Protein AF-A0A7U7EQU8-F1 (afdb_monomer_lite)

Sequence (76 aa):
METPVRNHDNLTDTEIFARAVDLLLKITDEPDEPAHARNLAAWLDASPRHRAALVELDMLWEATGEVLSSVRNARE

Organism: NCBI:txid2762745

pLDDT: mean 87.48, std 15.41, range [39.75, 97.06]

Radius of gyration: 16.21 Å; chains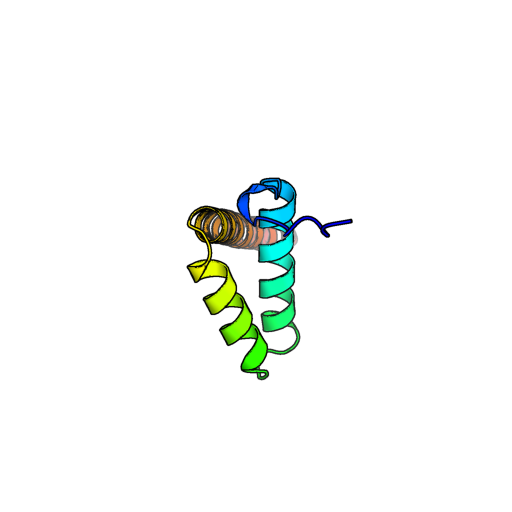: 1; bounding box: 38×25×50 Å

InterPro domains:
  IPR032623 FecR, N-terminal [PF16220] (19-56)

Secondary structure (DSSP, 8-state):
-PPP---GGG--HHHHHHHHHHHHHHHHH-TT-HHHHHHHHHHHHH-HHHHHHHHHHHHHHHHHHHHHHHHHHTT-

Foldseek 3Di:
DDDDDPDPVPDDLVRLLVVLVVLVVVCVVCVVDVVSVVVLVVQVVSDVSNVVSNVVVVVVVVVVVVVVVVVVVVVD

Structure (mmCIF, N/CA/C/O backbone):
data_AF-A0A7U7EQU8-F1
#
_entry.id   AF-A0A7U7EQU8-F1
#
loop_
_atom_site.group_PDB
_atom_site.id
_atom_site.type_symbol
_atom_site.label_atom_id
_atom_site.label_alt_id
_atom_site.label_comp_id
_atom_site.label_asym_id
_atom_site.label_entity_id
_atom_site.label_seq_id
_atom_site.pdbx_PDB_ins_code
_atom_site.Cartn_x
_atom_site.Cartn_y
_atom_site.Cartn_z
_atom_site.occupancy
_atom_site.B_iso_or_equiv
_atom_site.auth_seq_id
_atom_site.auth_comp_id
_atom_site.auth_asym_id
_atom_site.auth_atom_id
_atom_site.pdbx_PDB_model_num
ATOM 1 N N . MET A 1 1 ? 11.646 -16.121 -30.861 1.00 4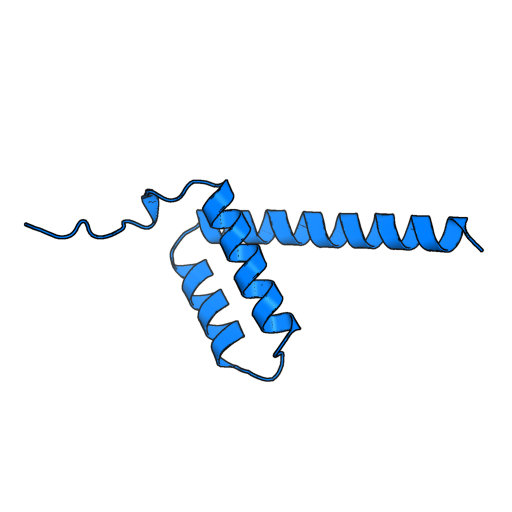3.38 1 MET A N 1
ATOM 2 C CA . MET A 1 1 ? 10.512 -15.574 -30.091 1.00 43.38 1 MET A CA 1
ATOM 3 C C . MET A 1 1 ? 11.089 -15.065 -28.790 1.00 43.38 1 MET A C 1
ATOM 5 O O . MET A 1 1 ? 11.337 -15.857 -27.894 1.00 43.38 1 MET A O 1
ATOM 9 N N . GLU A 1 2 ? 11.433 -13.785 -28.747 1.00 39.75 2 GLU A N 1
ATOM 10 C CA . GLU A 1 2 ? 11.899 -13.150 -27.518 1.00 39.75 2 GLU A CA 1
ATOM 11 C C . GLU A 1 2 ? 10.661 -12.851 -26.670 1.00 39.75 2 GLU A C 1
ATOM 13 O O . GLU A 1 2 ? 9.745 -12.159 -27.110 1.00 39.75 2 GLU A O 1
ATOM 18 N N . THR A 1 3 ? 10.576 -13.458 -25.490 1.00 48.69 3 THR A N 1
ATOM 19 C CA . THR A 1 3 ? 9.579 -13.099 -24.477 1.00 48.69 3 THR A CA 1
ATOM 20 C C . THR A 1 3 ? 9.754 -11.621 -24.136 1.00 48.69 3 THR A C 1
ATOM 22 O O . THR A 1 3 ? 10.872 -11.238 -23.785 1.00 48.69 3 THR A O 1
ATOM 25 N N . PRO A 1 4 ? 8.706 -10.780 -24.218 1.00 46.34 4 PRO A N 1
ATOM 26 C CA . PRO A 1 4 ? 8.853 -9.380 -23.869 1.00 46.34 4 PRO A CA 1
ATOM 27 C C . PRO A 1 4 ? 9.184 -9.300 -22.380 1.00 46.34 4 PRO A C 1
ATOM 29 O O . PRO A 1 4 ? 8.415 -9.760 -21.532 1.00 46.34 4 PRO A O 1
ATOM 32 N N . VAL A 1 5 ? 10.346 -8.729 -22.068 1.00 55.50 5 VAL A N 1
ATOM 33 C CA . VAL A 1 5 ? 10.670 -8.276 -20.718 1.00 55.50 5 VAL A CA 1
ATOM 34 C C . VAL A 1 5 ? 9.548 -7.314 -20.334 1.00 55.50 5 VAL A C 1
ATOM 36 O O . VAL A 1 5 ? 9.373 -6.279 -20.978 1.00 55.50 5 VAL A O 1
ATOM 39 N N . ARG A 1 6 ? 8.726 -7.681 -19.343 1.00 49.47 6 ARG A N 1
ATOM 40 C CA . ARG A 1 6 ? 7.755 -6.759 -18.745 1.00 49.47 6 ARG A CA 1
ATOM 41 C C . ARG A 1 6 ? 8.557 -5.616 -18.125 1.00 49.47 6 ARG A C 1
ATOM 43 O O . ARG A 1 6 ? 9.016 -5.724 -16.993 1.00 49.47 6 ARG A O 1
ATOM 50 N N . ASN A 1 7 ? 8.757 -4.545 -18.886 1.00 51.88 7 ASN A N 1
ATOM 51 C CA . ASN A 1 7 ? 9.203 -3.276 -18.338 1.00 51.88 7 ASN A CA 1
ATOM 52 C C . ASN A 1 7 ? 8.154 -2.847 -17.310 1.00 51.88 7 ASN A C 1
ATOM 54 O O . ASN A 1 7 ? 6.965 -2.793 -17.630 1.00 51.88 7 ASN A O 1
ATOM 58 N N . HIS A 1 8 ? 8.586 -2.545 -16.085 1.00 52.25 8 HIS A N 1
ATOM 59 C CA . HIS A 1 8 ? 7.722 -1.952 -15.058 1.00 52.25 8 HIS A CA 1
ATOM 60 C C . HIS A 1 8 ? 7.044 -0.654 -15.547 1.00 52.25 8 HIS A C 1
ATOM 62 O O . HIS A 1 8 ? 6.015 -0.263 -15.006 1.00 52.25 8 HIS A O 1
ATOM 68 N N . ASP A 1 9 ? 7.557 -0.047 -16.621 1.00 54.75 9 ASP A N 1
ATOM 69 C CA . ASP A 1 9 ? 6.990 1.131 -17.283 1.00 54.75 9 ASP A CA 1
ATOM 70 C C . ASP A 1 9 ? 5.656 0.888 -18.013 1.00 54.75 9 ASP A C 1
ATOM 72 O O . ASP A 1 9 ? 4.969 1.855 -18.340 1.00 54.75 9 ASP A O 1
ATOM 76 N N . ASN A 1 10 ? 5.253 -0.370 -18.243 1.00 65.81 10 ASN A N 1
ATOM 77 C CA . ASN A 1 10 ? 4.012 -0.700 -18.959 1.00 65.81 10 ASN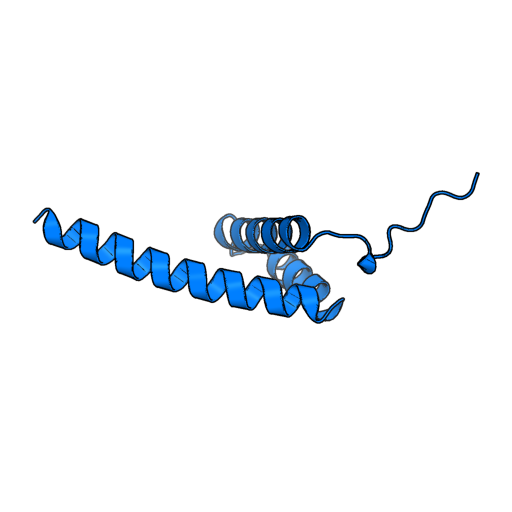 A CA 1
ATOM 78 C C . ASN A 1 10 ? 2.805 -0.975 -18.047 1.00 65.81 10 ASN A C 1
ATOM 80 O O . ASN A 1 10 ? 1.742 -1.326 -18.557 1.00 65.81 10 ASN A O 1
ATOM 84 N N . LEU A 1 11 ? 2.949 -0.858 -16.723 1.00 79.81 11 LEU A N 1
ATOM 85 C CA . LEU A 1 11 ? 1.8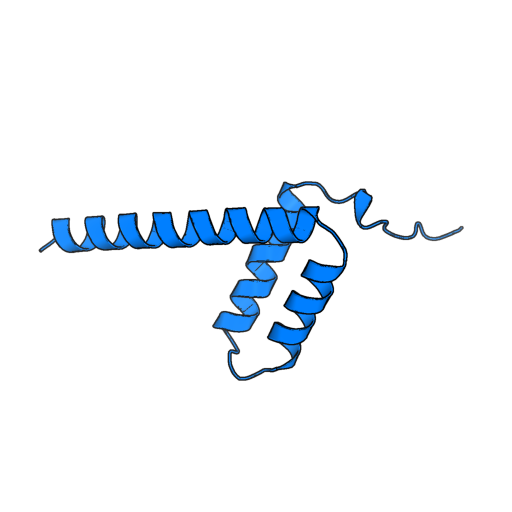07 -0.972 -15.817 1.00 79.81 11 LEU A CA 1
ATOM 86 C C . LEU A 1 11 ? 0.988 0.322 -15.828 1.00 79.81 11 LEU A C 1
ATOM 88 O O . LEU A 1 11 ? 1.522 1.438 -15.805 1.00 79.81 11 LEU A O 1
ATOM 92 N N . THR A 1 12 ? -0.329 0.160 -15.850 1.00 90.44 12 THR A N 1
ATOM 93 C CA . THR A 1 12 ? -1.271 1.259 -15.635 1.00 90.44 12 THR A CA 1
ATOM 94 C C . THR A 1 12 ? -1.216 1.721 -14.179 1.00 90.44 12 THR A C 1
ATOM 96 O O . THR A 1 12 ? -0.880 0.944 -13.283 1.00 90.44 12 THR A O 1
ATOM 99 N N . ASP A 1 13 ? -1.584 2.975 -13.913 1.00 91.44 13 ASP A N 1
ATOM 100 C CA . ASP A 1 13 ? -1.627 3.490 -12.535 1.00 91.44 13 ASP A CA 1
ATOM 101 C C . ASP A 1 13 ? -2.584 2.671 -11.653 1.00 91.44 13 ASP A C 1
ATOM 103 O O . ASP A 1 13 ? -2.285 2.407 -10.492 1.00 91.44 13 ASP A O 1
ATOM 107 N N . THR A 1 14 ? -3.680 2.158 -12.224 1.00 92.44 14 THR A N 1
ATOM 108 C CA . THR A 1 14 ? -4.608 1.252 -11.533 1.00 92.44 14 THR A CA 1
ATOM 109 C C . THR A 1 14 ? -3.945 -0.058 -11.108 1.00 92.44 14 THR A C 1
ATOM 111 O O . THR A 1 14 ? -4.160 -0.514 -9.988 1.00 92.44 14 THR A O 1
ATOM 114 N N . GLU A 1 15 ? -3.129 -0.674 -11.966 1.00 95.12 15 GLU A N 1
ATOM 115 C CA . GLU A 1 15 ? -2.407 -1.906 -11.622 1.00 95.12 15 GLU A CA 1
ATOM 116 C C . GLU A 1 15 ? -1.330 -1.653 -10.562 1.00 95.12 15 GLU A C 1
ATOM 118 O O . GLU A 1 15 ? -1.143 -2.476 -9.665 1.00 95.12 15 GLU A O 1
ATOM 123 N N . ILE A 1 16 ? -0.646 -0.507 -10.637 1.00 95.69 16 ILE A N 1
ATOM 124 C CA . ILE A 1 16 ? 0.342 -0.087 -9.635 1.00 95.69 16 ILE A CA 1
ATOM 125 C C . ILE A 1 16 ? -0.344 0.123 -8.278 1.00 95.69 16 ILE A C 1
ATOM 127 O O . ILE A 1 16 ? 0.134 -0.389 -7.265 1.00 95.69 16 ILE A O 1
ATOM 131 N N . PHE A 1 17 ? -1.485 0.811 -8.258 1.00 95.19 17 PHE A N 1
ATOM 132 C CA . PHE A 1 17 ? -2.270 1.026 -7.046 1.00 95.19 17 PHE A CA 1
ATOM 133 C C . PHE A 1 17 ? -2.787 -0.293 -6.459 1.00 95.19 17 PHE A C 1
ATOM 135 O O . PHE A 1 17 ? -2.578 -0.575 -5.281 1.00 95.19 17 PHE A O 1
ATOM 142 N N . ALA A 1 18 ? -3.379 -1.164 -7.283 1.00 95.94 18 ALA A N 1
ATOM 143 C CA . ALA A 1 18 ? -3.830 -2.485 -6.846 1.00 95.94 18 ALA A CA 1
ATOM 144 C C . ALA A 1 18 ? -2.678 -3.325 -6.266 1.00 95.94 18 ALA A C 1
ATOM 146 O O . ALA A 1 18 ? -2.864 -4.070 -5.302 1.00 95.94 18 ALA A O 1
ATOM 147 N N . ARG A 1 19 ? -1.467 -3.180 -6.818 1.00 96.44 19 ARG A N 1
ATOM 148 C CA . ARG A 1 19 ? -0.275 -3.844 -6.291 1.00 96.44 19 ARG A CA 1
ATOM 149 C C . ARG A 1 19 ? 0.152 -3.293 -4.930 1.00 96.44 19 ARG A C 1
ATOM 151 O O . ARG A 1 19 ? 0.540 -4.092 -4.080 1.00 96.44 19 ARG A O 1
ATOM 158 N N . ALA A 1 20 ? 0.069 -1.980 -4.717 1.00 96.00 20 ALA A N 1
ATOM 159 C CA . ALA A 1 20 ? 0.320 -1.373 -3.410 1.00 96.00 20 ALA A CA 1
ATOM 160 C C . ALA A 1 20 ? -0.649 -1.925 -2.348 1.00 96.00 20 ALA A C 1
ATOM 162 O O . ALA A 1 20 ? -0.209 -2.316 -1.267 1.00 96.00 20 ALA A O 1
ATOM 163 N N . VAL A 1 21 ? -1.937 -2.055 -2.695 1.00 96.38 21 VAL A N 1
ATOM 164 C CA . VAL A 1 21 ? -2.964 -2.648 -1.821 1.00 96.38 21 VAL A CA 1
ATOM 165 C C . VAL A 1 21 ? -2.627 -4.097 -1.465 1.00 96.38 21 VAL A C 1
ATOM 167 O O . VAL A 1 21 ? -2.591 -4.435 -0.287 1.00 96.38 21 VAL A O 1
ATOM 170 N N . ASP A 1 22 ? -2.326 -4.951 -2.450 1.00 97.06 22 ASP A N 1
ATOM 171 C CA . ASP A 1 22 ? -1.977 -6.362 -2.202 1.00 97.06 22 ASP A CA 1
ATOM 172 C C . ASP A 1 22 ? -0.747 -6.519 -1.292 1.00 97.06 22 ASP A C 1
ATOM 174 O O . ASP A 1 22 ? -0.721 -7.387 -0.420 1.00 97.06 22 ASP A O 1
ATOM 178 N N . LEU A 1 23 ? 0.276 -5.678 -1.478 1.00 96.12 23 LEU A N 1
ATOM 179 C CA . LEU A 1 23 ? 1.482 -5.717 -0.651 1.00 96.12 23 LEU A CA 1
ATOM 180 C C 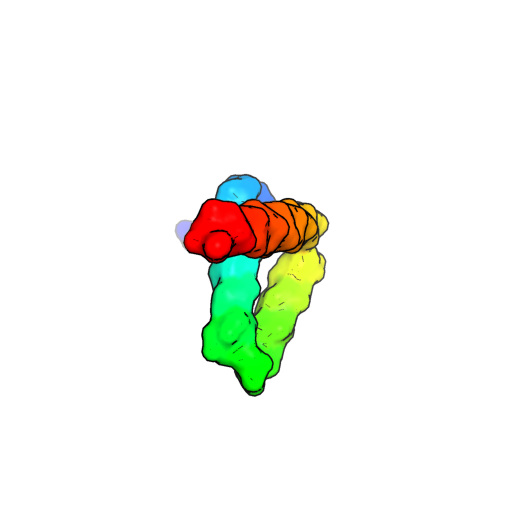. LEU A 1 23 ? 1.201 -5.313 0.799 1.00 96.12 23 LEU A C 1
ATOM 182 O O . LEU A 1 23 ? 1.694 -5.984 1.705 1.00 96.12 23 LEU A O 1
ATOM 186 N N . LEU A 1 24 ? 0.407 -4.262 1.026 1.00 94.25 24 LEU A N 1
ATOM 187 C CA . LEU A 1 24 ? 0.016 -3.868 2.381 1.00 94.25 24 LEU A CA 1
ATOM 188 C C . LEU A 1 24 ? -0.875 -4.919 3.042 1.00 94.25 24 LEU A C 1
ATOM 190 O O . LEU A 1 24 ? -0.627 -5.266 4.192 1.00 94.25 24 LEU A O 1
ATOM 194 N N . LEU A 1 25 ? -1.849 -5.481 2.318 1.00 95.06 25 LEU A N 1
ATOM 195 C CA . LEU A 1 25 ? -2.740 -6.503 2.870 1.00 95.06 25 LEU A CA 1
ATOM 196 C C . LEU A 1 25 ? -1.972 -7.738 3.358 1.00 95.06 25 LEU A C 1
ATOM 198 O O . LEU A 1 25 ? -2.259 -8.239 4.440 1.00 95.06 25 LEU A O 1
ATOM 202 N N . LYS A 1 26 ? -0.949 -8.184 2.622 1.00 95.69 26 LYS A N 1
ATOM 203 C CA . LYS A 1 26 ? -0.079 -9.293 3.056 1.00 95.69 26 LYS A CA 1
ATOM 204 C C . LYS A 1 26 ? 0.669 -8.991 4.348 1.00 95.69 26 LYS A C 1
ATOM 206 O O . LYS A 1 26 ? 0.757 -9.851 5.211 1.00 95.69 26 LYS A O 1
ATOM 211 N N . ILE A 1 27 ? 1.174 -7.765 4.502 1.00 95.62 27 ILE A N 1
ATOM 212 C CA . ILE A 1 27 ? 1.816 -7.341 5.755 1.00 95.62 27 ILE A CA 1
ATOM 213 C C . ILE A 1 27 ? 0.800 -7.338 6.901 1.00 95.62 27 ILE A C 1
ATOM 215 O O . ILE A 1 27 ? 1.139 -7.726 8.011 1.00 95.62 27 ILE A O 1
ATOM 219 N N . THR A 1 28 ? -0.440 -6.908 6.654 1.00 91.31 28 THR A N 1
ATOM 220 C CA . THR A 1 28 ? -1.470 -6.898 7.703 1.00 91.31 28 THR A CA 1
ATOM 221 C C . THR A 1 28 ? -1.982 -8.291 8.071 1.00 91.31 28 THR A C 1
ATOM 223 O O . THR A 1 28 ? -2.381 -8.486 9.214 1.00 91.31 28 THR A O 1
ATOM 226 N N . ASP A 1 29 ? -1.980 -9.235 7.126 1.00 95.50 29 ASP A N 1
ATOM 227 C CA . ASP A 1 29 ? -2.419 -10.622 7.340 1.00 95.50 29 ASP A CA 1
ATOM 228 C C . ASP A 1 29 ? -1.347 -11.438 8.083 1.00 95.50 29 ASP A C 1
ATOM 230 O O . ASP A 1 29 ? -1.647 -12.161 9.031 1.00 95.50 29 ASP A O 1
ATOM 234 N N . GLU A 1 30 ? -0.075 -11.248 7.715 1.00 95.88 30 GLU A N 1
ATOM 235 C CA . GLU A 1 30 ? 1.080 -11.942 8.295 1.00 95.88 30 GLU A CA 1
ATOM 236 C C . GLU A 1 30 ? 2.151 -10.931 8.772 1.00 95.88 30 GLU A C 1
ATOM 238 O O . GLU A 1 30 ? 3.222 -10.807 8.167 1.00 95.88 30 GLU A O 1
ATOM 243 N N . PRO A 1 31 ? 1.903 -10.185 9.869 1.00 92.69 31 PRO A N 1
ATOM 244 C CA . PRO A 1 31 ? 2.794 -9.107 10.320 1.00 92.69 31 PRO A CA 1
ATOM 245 C C . PRO A 1 31 ? 4.167 -9.596 10.793 1.00 92.69 31 PRO A C 1
ATOM 247 O O . PRO A 1 31 ? 5.142 -8.844 10.745 1.00 92.69 31 PRO A O 1
ATOM 250 N N . ASP A 1 32 ? 4.253 -10.856 11.217 1.00 95.50 32 ASP A N 1
ATOM 251 C CA . ASP A 1 32 ? 5.488 -11.480 11.688 1.00 95.50 32 ASP A CA 1
ATOM 252 C C . ASP A 1 32 ? 6.344 -12.064 10.548 1.00 95.50 32 ASP A C 1
ATOM 254 O O . ASP A 1 32 ? 7.442 -12.558 10.810 1.00 95.50 32 ASP A O 1
ATOM 258 N N . GLU A 1 33 ? 5.890 -12.008 9.286 1.00 96.81 33 GLU A N 1
ATOM 259 C CA . GLU A 1 33 ? 6.645 -12.501 8.129 1.00 96.81 33 GLU A CA 1
ATOM 260 C C . GLU A 1 33 ? 7.544 -11.393 7.529 1.00 96.81 33 GLU A C 1
ATOM 262 O O . GLU A 1 33 ? 7.093 -10.536 6.753 1.00 96.81 33 GLU A O 1
ATOM 267 N N . PRO A 1 34 ? 8.864 -11.393 7.813 1.00 94.75 34 PRO A N 1
ATOM 268 C CA . PRO A 1 34 ? 9.769 -10.331 7.374 1.00 94.75 34 PRO A CA 1
ATOM 269 C C . PRO A 1 34 ? 9.956 -10.262 5.851 1.00 94.75 34 PRO A C 1
ATOM 271 O O . PRO A 1 34 ? 10.500 -9.280 5.336 1.00 94.75 34 PRO A O 1
ATOM 274 N N . ALA A 1 35 ? 9.591 -11.296 5.087 1.00 97.06 35 ALA A N 1
ATOM 275 C CA . ALA A 1 35 ? 9.610 -11.250 3.628 1.00 97.06 35 ALA A CA 1
ATOM 276 C C . ALA A 1 35 ? 8.608 -10.235 3.065 1.00 97.06 35 ALA A C 1
ATOM 278 O O . ALA A 1 35 ? 8.903 -9.611 2.047 1.00 97.06 35 ALA A O 1
ATOM 279 N N . HIS A 1 36 ? 7.461 -10.017 3.711 1.00 96.31 36 HIS A N 1
ATOM 280 C CA . HIS A 1 36 ? 6.449 -9.089 3.202 1.00 96.31 36 HIS A CA 1
ATOM 281 C C . HIS A 1 36 ? 6.932 -7.639 3.243 1.00 96.31 36 HIS A C 1
ATOM 283 O O . HIS A 1 36 ? 6.893 -6.951 2.220 1.00 96.31 36 HIS A O 1
ATOM 289 N N . ALA A 1 37 ? 7.511 -7.214 4.370 1.00 94.38 37 ALA A N 1
ATOM 290 C CA . ALA A 1 37 ? 8.120 -5.892 4.495 1.00 94.38 37 ALA A CA 1
ATOM 291 C C . ALA A 1 37 ? 9.277 -5.690 3.497 1.00 94.38 37 ALA A C 1
ATOM 293 O O . ALA A 1 37 ? 9.363 -4.652 2.839 1.00 94.38 37 ALA A O 1
ATOM 294 N N . ARG A 1 38 ? 10.138 -6.704 3.317 1.00 96.94 38 ARG A N 1
ATOM 295 C CA . ARG A 1 38 ? 11.236 -6.658 2.332 1.00 96.94 38 ARG A CA 1
ATOM 296 C C . ARG A 1 38 ? 10.729 -6.545 0.893 1.00 96.94 38 ARG A C 1
ATOM 298 O O . ARG A 1 38 ? 11.289 -5.777 0.115 1.00 96.94 38 ARG A O 1
ATOM 305 N N . ASN A 1 39 ? 9.672 -7.275 0.544 1.00 95.75 39 ASN A N 1
ATOM 306 C CA . ASN A 1 39 ? 9.069 -7.226 -0.787 1.00 95.75 39 ASN A CA 1
ATOM 307 C C . ASN A 1 39 ? 8.432 -5.864 -1.078 1.00 95.75 39 ASN A C 1
ATOM 309 O O . ASN A 1 39 ? 8.572 -5.362 -2.193 1.00 95.75 39 ASN A O 1
ATOM 313 N N . LEU A 1 40 ? 7.768 -5.255 -0.089 1.00 96.19 40 LEU A N 1
ATOM 314 C CA . LEU A 1 40 ? 7.247 -3.897 -0.219 1.00 96.19 40 LEU A CA 1
ATOM 315 C C . LEU A 1 40 ? 8.385 -2.894 -0.438 1.00 96.19 40 LEU A C 1
ATOM 317 O O . LEU A 1 40 ? 8.336 -2.140 -1.405 1.00 96.19 40 LEU A O 1
ATOM 321 N N . ALA A 1 41 ? 9.435 -2.929 0.389 1.00 96.75 41 ALA A N 1
ATOM 322 C CA . ALA A 1 41 ? 10.584 -2.033 0.244 1.00 96.75 41 ALA A CA 1
ATOM 323 C C . ALA A 1 41 ? 11.239 -2.150 -1.144 1.00 96.75 41 ALA A C 1
ATOM 325 O O . ALA A 1 41 ? 11.391 -1.152 -1.845 1.00 96.75 41 ALA A O 1
ATOM 326 N N . ALA A 1 42 ? 11.525 -3.377 -1.593 1.00 96.69 42 ALA A N 1
ATOM 327 C CA . ALA A 1 42 ? 12.108 -3.617 -2.912 1.00 96.69 42 ALA A CA 1
ATOM 328 C C . ALA A 1 42 ? 11.214 -3.106 -4.056 1.00 96.69 42 ALA A C 1
ATOM 330 O O . ALA A 1 42 ? 11.709 -2.574 -5.050 1.00 96.69 42 ALA A O 1
ATOM 331 N N . TRP A 1 43 ? 9.892 -3.247 -3.924 1.00 96.81 43 TRP A N 1
ATOM 332 C CA . TRP A 1 43 ? 8.949 -2.724 -4.908 1.00 96.81 43 TRP A CA 1
ATOM 333 C C . TRP A 1 43 ? 8.937 -1.189 -4.928 1.00 96.81 43 TRP A C 1
ATOM 335 O O . TRP A 1 43 ? 8.980 -0.603 -6.009 1.00 96.81 43 TRP A O 1
ATOM 345 N N . LEU A 1 44 ? 8.951 -0.527 -3.768 1.00 96.75 44 LEU A N 1
ATOM 346 C CA . LEU A 1 44 ? 8.992 0.938 -3.665 1.00 96.75 44 LEU A CA 1
ATOM 347 C C . LEU A 1 44 ? 10.282 1.542 -4.229 1.00 96.75 44 LEU A C 1
ATOM 349 O O . LEU A 1 44 ? 10.249 2.630 -4.810 1.00 96.75 44 LEU A O 1
ATOM 353 N N . ASP A 1 45 ? 11.411 0.850 -4.089 1.00 96.50 45 ASP A N 1
ATOM 354 C CA . ASP A 1 45 ? 12.697 1.309 -4.618 1.00 96.50 45 ASP A CA 1
ATOM 355 C C . ASP A 1 45 ? 12.758 1.240 -6.149 1.00 96.50 45 ASP A C 1
ATOM 357 O O . ASP A 1 45 ? 13.437 2.052 -6.781 1.00 96.50 45 ASP A O 1
ATOM 361 N N . ALA A 1 46 ? 11.994 0.330 -6.761 1.00 94.88 46 ALA A N 1
ATOM 362 C CA . ALA A 1 46 ? 12.032 0.082 -8.199 1.00 94.88 46 ALA A CA 1
ATOM 363 C C . ALA A 1 46 ? 11.476 1.233 -9.059 1.00 94.88 46 ALA A C 1
ATOM 365 O O . ALA A 1 46 ? 11.852 1.344 -10.225 1.00 94.88 46 ALA A O 1
ATOM 366 N N . SER A 1 47 ? 10.576 2.078 -8.535 1.00 95.38 47 SER A N 1
ATOM 367 C CA . SER A 1 47 ? 9.996 3.182 -9.313 1.00 95.38 47 SER A CA 1
ATOM 368 C C . SER A 1 47 ? 9.409 4.299 -8.440 1.00 95.38 47 SER A C 1
ATOM 370 O O . SER A 1 47 ? 8.690 4.019 -7.480 1.00 95.38 47 SER A O 1
ATOM 372 N N . PRO A 1 48 ? 9.595 5.586 -8.804 1.00 94.94 48 PRO A N 1
ATOM 373 C CA . PRO A 1 48 ? 8.872 6.693 -8.178 1.00 94.94 48 PRO A CA 1
ATOM 374 C C . PRO A 1 48 ? 7.344 6.558 -8.259 1.00 94.94 48 PRO A C 1
ATOM 376 O O . PRO A 1 48 ? 6.658 6.979 -7.331 1.00 94.94 48 PRO A O 1
ATOM 379 N N . ARG A 1 49 ? 6.805 5.939 -9.322 1.00 95.06 49 ARG A N 1
ATOM 380 C CA . ARG A 1 49 ? 5.352 5.711 -9.471 1.00 95.06 49 ARG A CA 1
ATOM 381 C C . ARG A 1 49 ? 4.812 4.765 -8.399 1.00 95.06 49 ARG A C 1
ATOM 383 O O . ARG A 1 49 ? 3.703 4.957 -7.919 1.00 95.06 49 ARG A O 1
ATOM 390 N N . HIS A 1 50 ? 5.612 3.788 -7.972 1.00 95.88 50 HIS A N 1
ATOM 391 C CA . HIS A 1 50 ? 5.240 2.874 -6.890 1.00 95.88 50 HIS A CA 1
ATOM 392 C C . HIS A 1 50 ? 5.128 3.607 -5.548 1.00 95.88 50 HIS A C 1
ATOM 394 O O . HIS A 1 50 ? 4.187 3.382 -4.792 1.00 95.88 50 HIS A O 1
ATOM 400 N N . ARG A 1 51 ? 6.052 4.541 -5.273 1.00 96.44 51 ARG A N 1
ATOM 401 C CA . ARG A 1 51 ? 5.981 5.395 -4.076 1.00 96.44 51 ARG A CA 1
ATOM 402 C C . ARG A 1 51 ? 4.767 6.316 -4.100 1.00 96.44 51 ARG A C 1
ATOM 404 O O . ARG A 1 51 ? 4.104 6.443 -3.079 1.00 96.44 51 ARG A O 1
ATOM 411 N N . ALA A 1 52 ? 4.462 6.916 -5.251 1.00 95.44 52 ALA A N 1
ATOM 412 C CA . ALA A 1 52 ? 3.272 7.751 -5.405 1.00 95.44 52 ALA A CA 1
ATOM 413 C C . ALA A 1 52 ? 1.987 6.963 -5.100 1.00 95.44 52 ALA A C 1
ATOM 415 O O . ALA A 1 52 ? 1.171 7.417 -4.305 1.00 95.44 52 ALA A O 1
ATOM 416 N N . ALA A 1 53 ? 1.866 5.741 -5.625 1.00 96.31 53 ALA A N 1
ATOM 417 C CA . ALA A 1 53 ? 0.724 4.877 -5.339 1.00 96.31 53 ALA A CA 1
ATOM 418 C C . ALA A 1 53 ? 0.598 4.501 -3.852 1.00 96.31 53 ALA A C 1
ATOM 420 O O . ALA A 1 53 ? -0.514 4.411 -3.339 1.00 96.31 53 ALA A O 1
ATOM 421 N N . LEU A 1 54 ? 1.716 4.308 -3.140 1.00 95.00 54 LEU A N 1
ATOM 422 C CA . LEU A 1 54 ? 1.668 4.071 -1.695 1.00 95.00 54 LEU A CA 1
ATOM 423 C C . LEU A 1 54 ? 1.183 5.309 -0.923 1.00 95.00 54 LEU A C 1
ATOM 425 O O . LEU A 1 54 ? 0.405 5.161 0.011 1.00 95.00 54 LEU A O 1
ATOM 429 N N . VAL A 1 55 ? 1.602 6.514 -1.322 1.00 95.25 55 VAL A N 1
ATOM 430 C CA . VAL A 1 55 ? 1.130 7.770 -0.710 1.00 95.25 55 VAL A CA 1
ATOM 431 C C . VAL A 1 55 ? -0.372 7.961 -0.931 1.00 95.25 55 VAL A C 1
ATOM 433 O O . VAL A 1 55 ? -1.090 8.314 -0.001 1.00 95.25 55 VAL A O 1
ATOM 436 N N . GLU A 1 56 ? -0.867 7.690 -2.140 1.00 95.31 56 GLU A N 1
ATOM 437 C CA . GLU A 1 56 ? -2.307 7.727 -2.425 1.00 95.31 56 GLU A CA 1
ATOM 438 C C . GLU A 1 56 ? -3.088 6.728 -1.562 1.00 95.31 56 GLU A C 1
ATOM 440 O O . GLU A 1 56 ? -4.170 7.043 -1.064 1.00 95.31 56 GLU A O 1
ATOM 445 N N . LEU A 1 57 ? -2.532 5.530 -1.359 1.00 95.00 57 LEU A N 1
ATOM 446 C CA . LEU A 1 57 ? -3.140 4.498 -0.528 1.00 95.00 57 LEU A CA 1
ATOM 447 C C . LEU A 1 57 ? -3.166 4.884 0.958 1.00 95.00 57 LEU A C 1
ATOM 449 O O . LEU A 1 57 ? -4.189 4.679 1.605 1.00 95.00 57 LEU A O 1
ATOM 453 N N . ASP A 1 58 ? -2.092 5.477 1.477 1.00 93.56 58 ASP A N 1
ATOM 454 C CA . ASP A 1 58 ? -2.015 5.996 2.849 1.00 93.56 58 ASP A CA 1
ATOM 455 C C . ASP A 1 58 ? -3.092 7.066 3.101 1.00 93.56 58 ASP A C 1
ATOM 457 O O . ASP A 1 58 ? -3.893 6.955 4.029 1.00 93.56 58 ASP A O 1
ATOM 461 N N . MET A 1 59 ? -3.222 8.033 2.185 1.00 93.88 59 MET A N 1
ATOM 462 C CA . MET A 1 59 ? -4.272 9.058 2.250 1.00 93.88 59 MET A CA 1
ATOM 463 C C . MET A 1 59 ? -5.686 8.461 2.231 1.00 93.88 59 MET A C 1
ATOM 465 O O . MET A 1 59 ? -6.565 8.918 2.965 1.00 93.88 59 MET A O 1
ATOM 469 N N . LEU A 1 60 ? -5.925 7.451 1.386 1.00 93.50 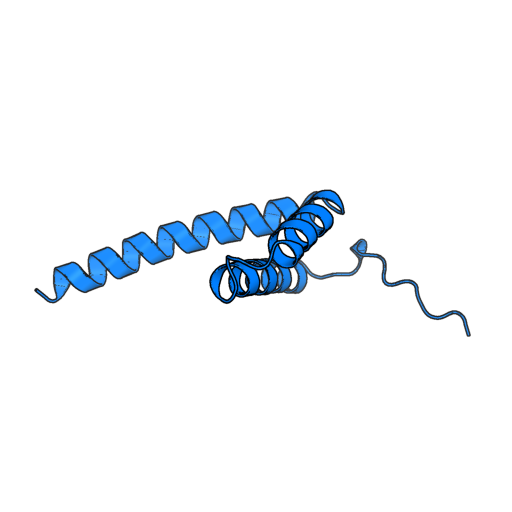60 LEU A N 1
ATOM 470 C CA . LEU A 1 60 ? -7.218 6.770 1.323 1.00 93.50 60 LEU A CA 1
ATOM 471 C C . LEU A 1 60 ? -7.514 6.005 2.617 1.00 93.50 60 LEU A C 1
ATOM 473 O O . LEU A 1 60 ? -8.660 5.996 3.074 1.00 93.50 60 LEU A O 1
ATOM 477 N N . TRP A 1 61 ? -6.502 5.358 3.194 1.00 90.12 61 TRP A N 1
ATOM 478 C CA . TRP A 1 61 ? -6.632 4.590 4.425 1.00 90.12 61 TRP A CA 1
ATOM 479 C C . TRP A 1 61 ? -7.020 5.486 5.604 1.00 90.12 61 TRP A C 1
ATOM 481 O O . TRP A 1 61 ? -8.016 5.208 6.275 1.00 90.12 61 TRP A O 1
ATOM 491 N N . GLU A 1 62 ? -6.314 6.604 5.787 1.00 92.31 62 GLU A N 1
ATOM 492 C CA . GLU A 1 62 ? -6.612 7.603 6.821 1.00 92.31 62 GLU A CA 1
ATOM 493 C C . GLU A 1 62 ? -8.024 8.184 6.657 1.00 92.31 62 GLU A C 1
ATOM 495 O O . GLU A 1 62 ? -8.842 8.120 7.579 1.00 92.31 62 GLU A O 1
ATOM 500 N N . ALA A 1 63 ? -8.373 8.644 5.449 1.00 92.00 63 ALA A N 1
ATOM 501 C CA . ALA A 1 63 ? -9.705 9.185 5.170 1.00 92.00 63 ALA A CA 1
ATOM 502 C C . ALA A 1 63 ? -10.820 8.158 5.438 1.00 92.00 63 ALA A C 1
ATOM 504 O O . ALA A 1 63 ? -11.886 8.491 5.960 1.00 92.00 63 ALA A O 1
ATOM 505 N N . THR A 1 64 ? -10.580 6.886 5.113 1.00 91.44 64 THR A N 1
ATOM 506 C CA . THR A 1 64 ? -11.537 5.809 5.388 1.00 91.44 64 THR A CA 1
ATOM 507 C C . THR A 1 64 ? -11.679 5.568 6.891 1.00 91.44 64 THR A C 1
ATOM 509 O O . THR A 1 64 ? -12.799 5.401 7.377 1.00 91.44 64 THR A O 1
ATOM 512 N N . GLY A 1 65 ? -10.575 5.592 7.642 1.00 89.44 65 GLY A N 1
ATOM 513 C CA . GLY A 1 65 ? -10.577 5.479 9.101 1.00 89.44 65 GLY A CA 1
ATOM 514 C C . GLY A 1 65 ? -11.395 6.581 9.779 1.00 89.44 65 GLY A C 1
ATOM 515 O O . GLY A 1 65 ? -12.223 6.289 10.650 1.00 89.44 65 GLY A O 1
ATOM 516 N N . GLU A 1 66 ? -11.240 7.829 9.334 1.00 89.94 66 GLU A N 1
ATOM 517 C CA . GLU A 1 66 ? -12.032 8.969 9.811 1.00 89.94 66 GLU A CA 1
ATOM 518 C C . GLU A 1 66 ? -13.528 8.791 9.520 1.00 89.94 66 GLU A C 1
ATOM 520 O O . GLU A 1 66 ? -14.366 8.919 10.421 1.00 89.94 66 GLU A O 1
ATOM 525 N N . VAL A 1 67 ? -13.879 8.433 8.279 1.00 92.69 67 VAL A N 1
ATOM 526 C CA . VAL A 1 67 ? -15.274 8.212 7.867 1.00 92.69 67 VAL A CA 1
ATOM 527 C C . VAL A 1 67 ? -15.911 7.086 8.677 1.00 92.69 67 VAL A C 1
ATOM 529 O O . VAL A 1 67 ? -17.015 7.250 9.198 1.00 92.69 67 VAL A O 1
ATOM 532 N N . LEU A 1 68 ? -15.229 5.950 8.830 1.00 91.12 68 LEU A N 1
ATOM 533 C CA . LEU A 1 68 ? -15.752 4.808 9.583 1.00 91.12 68 LEU A CA 1
ATOM 534 C C . LEU A 1 68 ? -15.905 5.115 11.076 1.00 91.12 68 LEU A C 1
ATOM 536 O O . LEU A 1 68 ? -16.865 4.652 11.698 1.00 91.12 68 LEU A O 1
ATOM 540 N N . SER A 1 69 ? -14.998 5.907 11.649 1.00 91.38 69 SER A N 1
ATOM 541 C CA . SER A 1 69 ? -15.103 6.371 13.036 1.00 91.38 69 SER A CA 1
ATOM 542 C C . SER A 1 69 ? -16.312 7.290 13.220 1.00 91.38 69 SER A C 1
ATOM 544 O O . SER A 1 69 ? -17.113 7.084 14.130 1.00 91.38 69 SER A O 1
ATOM 546 N N . SER A 1 70 ? -16.510 8.239 12.301 1.00 88.19 70 SER A N 1
ATOM 547 C CA . SER A 1 70 ? -17.674 9.132 12.287 1.00 88.19 70 SER A CA 1
ATOM 548 C C . SER A 1 70 ? -18.999 8.364 12.168 1.00 88.19 70 SER A C 1
ATOM 550 O O . SER A 1 70 ? -19.921 8.574 12.957 1.00 88.19 70 SER A O 1
ATOM 552 N N . VAL A 1 71 ? -19.077 7.395 11.247 1.00 91.25 71 VAL A N 1
ATOM 553 C CA . VAL A 1 71 ? -20.264 6.541 11.052 1.00 91.25 71 VAL A CA 1
ATOM 554 C C . VAL A 1 71 ? -20.589 5.709 12.295 1.00 91.25 71 VAL A C 1
ATOM 556 O O . VAL A 1 71 ? -21.764 5.473 12.576 1.00 91.25 71 VAL A O 1
ATOM 559 N N . ARG A 1 72 ? -19.576 5.250 13.039 1.00 88.88 72 ARG A N 1
ATOM 560 C CA . ARG A 1 72 ? -19.771 4.499 14.286 1.00 88.88 72 ARG A CA 1
ATOM 561 C C . ARG A 1 72 ? -20.373 5.378 15.379 1.00 88.88 72 ARG A C 1
ATOM 563 O O . ARG A 1 72 ? -21.385 4.993 15.950 1.00 88.88 72 ARG A O 1
ATOM 570 N N . ASN A 1 73 ? -19.807 6.564 15.594 1.00 87.38 73 ASN A N 1
ATOM 571 C CA . ASN A 1 73 ? -20.259 7.499 16.628 1.00 87.38 73 ASN A CA 1
ATOM 572 C C . ASN A 1 73 ? -21.677 8.032 16.364 1.00 87.38 73 ASN A C 1
ATOM 574 O O . ASN A 1 73 ? -22.401 8.336 17.298 1.00 87.38 73 ASN A O 1
ATOM 578 N N . ALA A 1 74 ? -22.099 8.131 15.099 1.00 81.31 74 ALA A N 1
ATOM 579 C CA . ALA A 1 74 ? -23.453 8.559 14.738 1.00 81.31 74 ALA A CA 1
ATOM 580 C C . ALA A 1 74 ? -24.548 7.506 15.020 1.00 81.31 74 ALA A C 1
ATOM 582 O O . ALA A 1 74 ? -25.731 7.791 14.832 1.00 81.31 74 ALA A O 1
ATOM 583 N N . ARG A 1 75 ? -24.170 6.275 15.390 1.00 72.69 75 ARG A N 1
ATOM 584 C CA . ARG A 1 75 ? -25.091 5.166 15.689 1.00 72.69 75 ARG A CA 1
ATOM 585 C C . ARG A 1 75 ? -25.269 4.906 17.190 1.00 72.69 75 ARG A C 1
ATOM 587 O O . ARG A 1 75 ? -26.098 4.063 17.529 1.00 72.69 75 ARG A O 1
ATOM 594 N N . GLU A 1 76 ? -24.494 5.580 18.038 1.00 63.34 76 GLU A N 1
ATOM 595 C CA . GLU A 1 76 ? -24.581 5.551 19.508 1.00 63.34 76 GLU A CA 1
ATOM 596 C C . GLU A 1 76 ? -25.477 6.685 20.026 1.00 63.34 76 GLU A C 1
ATOM 598 O O . GLU A 1 76 ? -26.207 6.438 21.013 1.00 63.34 76 GLU A O 1
#